Protein AF-A0A968DH09-F1 (afdb_monomer_lite)

pLDDT: mean 89.56, std 8.9, range [56.69, 98.5]

Foldseek 3Di:
DVVVVVLCVDPVSVVVVVCVVPPDPPCVLVVLQPDPDADEAEWECAAPVDPGRVVVQVVSCVSNVYYYDYDYPDYD

Radius of gyration: 15.7 Å; chains: 1; bounding box: 38×26×31 Å

Secondary structure (DSSP, 8-state):
-HHHHHHTTSHHHHHHHHHHHH---TTHHHHHHT--S--EEEEETT-TTSSSHHHHHHHHHHHTT-EEEEETT---

Structure (mmCIF, N/CA/C/O backbone):
data_AF-A0A968DH09-F1
#
_entry.id   AF-A0A968DH09-F1
#
loop_
_atom_site.group_PDB
_atom_site.id
_atom_site.type_symbol
_atom_site.label_atom_id
_atom_site.label_alt_id
_atom_site.label_comp_id
_atom_site.label_asym_id
_atom_site.label_entity_id
_atom_site.label_seq_id
_atom_site.pdbx_PDB_ins_code
_atom_site.Cartn_x
_atom_site.Cartn_y
_atom_site.Cartn_z
_atom_site.occupancy
_atom_site.B_iso_or_equiv
_atom_site.auth_seq_id
_atom_site.auth_comp_id
_atom_site.auth_asym_id
_atom_site.auth_atom_id
_atom_site.pdbx_PDB_model_num
ATOM 1 N N . MET A 1 1 ? 22.557 -7.772 -17.761 1.00 56.69 1 MET A N 1
ATOM 2 C CA . MET A 1 1 ? 21.943 -8.407 -18.955 1.00 56.69 1 MET A CA 1
ATOM 3 C C . MET A 1 1 ? 21.705 -9.916 -18.823 1.00 56.69 1 MET A C 1
ATOM 5 O O . MET A 1 1 ? 20.693 -10.372 -19.332 1.00 56.69 1 MET A O 1
ATOM 9 N N . ALA A 1 2 ? 22.565 -10.700 -18.152 1.00 68.56 2 ALA A N 1
ATOM 10 C CA . ALA A 1 2 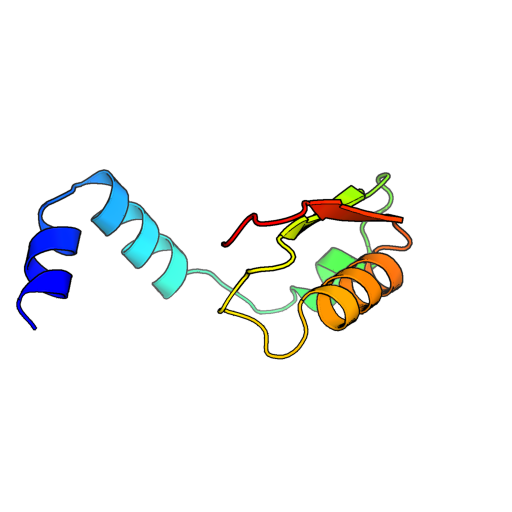? 22.355 -12.151 -17.984 1.00 68.56 2 ALA A CA 1
ATOM 11 C C . ALA A 1 2 ? 21.104 -12.507 -17.144 1.00 68.56 2 ALA A C 1
ATOM 13 O O . ALA A 1 2 ? 20.247 -13.236 -17.631 1.00 68.56 2 ALA A O 1
ATOM 14 N N . LYS A 1 3 ? 20.933 -11.892 -15.962 1.00 69.00 3 LYS A N 1
ATOM 15 C CA . LYS A 1 3 ? 19.763 -12.099 -15.078 1.00 69.00 3 LYS A CA 1
ATOM 16 C C . LYS A 1 3 ? 18.412 -11.768 -15.724 1.00 69.00 3 LYS A C 1
ATOM 18 O O . LYS A 1 3 ? 17.444 -12.488 -15.527 1.00 69.00 3 LYS A O 1
ATOM 23 N N . LEU A 1 4 ? 18.338 -10.701 -16.527 1.00 67.62 4 LEU A N 1
ATOM 24 C CA . LEU A 1 4 ? 17.101 -10.340 -17.234 1.00 67.62 4 LEU A CA 1
ATOM 25 C C . LEU A 1 4 ? 16.728 -11.413 -18.269 1.00 67.62 4 LEU A C 1
ATOM 27 O O . LEU A 1 4 ? 15.568 -11.783 -18.394 1.00 67.62 4 LEU A O 1
ATOM 31 N N . ARG A 1 5 ? 17.727 -11.952 -18.979 1.00 75.31 5 ARG A N 1
ATOM 32 C CA . ARG A 1 5 ? 17.542 -13.017 -19.974 1.00 75.31 5 ARG A CA 1
ATOM 33 C C . ARG A 1 5 ? 17.059 -14.319 -19.329 1.00 75.31 5 ARG A C 1
ATOM 35 O O . ARG A 1 5 ? 16.193 -14.982 -19.884 1.00 75.31 5 ARG A O 1
ATOM 42 N N . GLU A 1 6 ? 17.587 -14.633 -18.149 1.00 75.62 6 GLU A N 1
ATOM 43 C CA . GLU A 1 6 ? 17.172 -15.763 -17.312 1.00 75.62 6 GLU A CA 1
ATOM 44 C C . GLU A 1 6 ? 15.738 -15.592 -16.784 1.00 75.62 6 GLU A C 1
ATOM 46 O O . GLU A 1 6 ? 14.909 -16.480 -16.968 1.00 75.62 6 GLU A O 1
ATOM 51 N N . MET A 1 7 ? 15.390 -14.416 -16.242 1.00 67.62 7 MET A N 1
ATOM 52 C CA . MET A 1 7 ? 14.012 -14.094 -15.837 1.00 67.62 7 MET A CA 1
ATOM 53 C C . MET A 1 7 ? 13.022 -14.178 -17.001 1.00 67.62 7 MET A C 1
ATOM 55 O O . MET A 1 7 ? 11.889 -14.608 -16.812 1.00 67.62 7 MET A O 1
ATOM 59 N N . MET A 1 8 ? 13.444 -13.795 -18.208 1.00 73.69 8 MET A N 1
ATOM 60 C CA . MET A 1 8 ? 12.629 -13.912 -19.415 1.00 73.69 8 MET A CA 1
ATOM 61 C C . MET A 1 8 ? 12.589 -15.338 -19.995 1.00 73.69 8 MET A C 1
ATOM 63 O O . MET A 1 8 ? 11.888 -15.566 -20.976 1.00 73.69 8 MET A O 1
ATOM 67 N N . GLY A 1 9 ? 13.310 -16.312 -19.436 1.00 84.25 9 GLY A N 1
ATOM 68 C CA . GLY A 1 9 ? 13.149 -17.728 -19.791 1.00 84.25 9 GLY A CA 1
ATOM 69 C C . GLY A 1 9 ? 11.868 -18.324 -19.202 1.00 84.25 9 GLY A C 1
ATOM 70 O O . GLY A 1 9 ? 11.179 -19.117 -19.848 1.00 84.25 9 GLY A O 1
ATOM 71 N N . ASP A 1 10 ? 11.491 -17.862 -18.015 1.00 87.38 10 ASP A N 1
ATOM 72 C CA . ASP A 1 10 ? 10.277 -18.251 -17.308 1.00 87.38 10 ASP A CA 1
ATOM 73 C C . ASP A 1 10 ? 9.039 -17.603 -17.965 1.00 87.38 10 ASP A C 1
ATOM 75 O O . ASP A 1 10 ? 9.002 -16.407 -18.279 1.00 87.38 10 ASP A O 1
ATOM 79 N N . ARG A 1 11 ? 8.028 -18.422 -18.277 1.00 86.12 11 ARG A N 1
ATOM 80 C CA . ARG A 1 11 ? 6.810 -17.981 -18.973 1.00 86.12 11 ARG A CA 1
ATOM 81 C C . ARG A 1 11 ? 5.939 -17.096 -18.082 1.00 86.12 11 ARG A C 1
ATOM 83 O O . ARG A 1 11 ? 5.386 -16.117 -18.586 1.00 86.12 11 ARG A O 1
ATOM 90 N N . ASP A 1 12 ? 5.857 -17.406 -16.796 1.00 84.06 12 ASP A N 1
ATOM 91 C CA . ASP A 1 12 ? 5.010 -16.686 -15.849 1.00 84.06 12 ASP A CA 1
ATOM 92 C C . ASP A 1 12 ? 5.638 -15.337 -15.510 1.00 84.06 12 ASP A C 1
ATOM 94 O O . ASP A 1 12 ? 4.962 -14.307 -15.549 1.00 84.06 12 ASP A O 1
ATOM 98 N N . ARG A 1 13 ? 6.965 -15.301 -15.340 1.00 81.19 13 ARG A N 1
ATOM 99 C CA . ARG A 1 13 ? 7.707 -14.039 -15.176 1.00 81.19 13 ARG A CA 1
ATOM 100 C C . ARG A 1 13 ? 7.606 -13.141 -16.404 1.00 81.19 13 ARG A C 1
ATOM 102 O O . ARG A 1 13 ? 7.373 -11.943 -16.267 1.00 81.19 13 ARG A O 1
ATOM 109 N N . ARG A 1 14 ? 7.723 -13.696 -17.617 1.00 85.44 14 ARG A N 1
ATOM 110 C CA . ARG A 1 14 ? 7.503 -12.926 -18.857 1.00 85.44 14 ARG A CA 1
ATOM 111 C C . ARG A 1 14 ? 6.104 -12.339 -18.937 1.00 85.44 14 ARG A C 1
ATOM 113 O O . ARG A 1 14 ? 5.954 -11.194 -19.363 1.00 85.44 14 ARG A O 1
ATOM 120 N N . ARG A 1 15 ? 5.089 -13.123 -18.569 1.00 84.94 15 ARG A N 1
ATOM 121 C CA . ARG A 1 15 ? 3.702 -12.660 -18.548 1.00 84.94 15 ARG A CA 1
ATOM 122 C C . ARG A 1 15 ? 3.537 -11.507 -17.561 1.00 84.94 15 ARG A C 1
ATOM 124 O O . ARG A 1 15 ? 3.025 -10.471 -17.971 1.00 84.94 15 ARG A O 1
ATOM 131 N N . ALA A 1 16 ? 4.030 -11.655 -16.331 1.00 83.75 16 ALA A N 1
ATOM 132 C CA . ALA A 1 16 ? 3.961 -10.614 -15.309 1.00 83.75 16 ALA A CA 1
ATOM 133 C C . ALA A 1 16 ? 4.640 -9.314 -15.773 1.00 83.75 16 ALA A C 1
ATOM 135 O O . ALA A 1 16 ? 4.037 -8.250 -15.712 1.00 83.75 16 ALA A O 1
ATOM 136 N N . VAL A 1 17 ? 5.850 -9.397 -16.341 1.00 84.31 17 VAL A N 1
ATOM 137 C CA . VAL A 1 17 ? 6.548 -8.226 -16.904 1.00 84.31 17 VAL A CA 1
ATOM 138 C C . VAL A 1 17 ? 5.724 -7.563 -18.006 1.00 84.31 17 VAL A C 1
ATOM 140 O O . VAL A 1 17 ? 5.573 -6.344 -18.008 1.00 84.31 17 VAL A O 1
ATOM 143 N N . ARG A 1 18 ? 5.170 -8.347 -18.940 1.00 85.06 18 ARG A N 1
ATOM 144 C CA . ARG A 1 18 ? 4.330 -7.808 -20.015 1.00 85.06 18 ARG A CA 1
ATOM 145 C C . ARG A 1 18 ? 3.115 -7.081 -19.449 1.00 85.06 18 ARG A C 1
ATOM 147 O O . ARG A 1 18 ? 2.856 -5.964 -19.875 1.00 85.06 18 ARG A O 1
ATOM 154 N N . GLU A 1 19 ? 2.395 -7.696 -18.517 1.00 86.44 19 GLU A N 1
ATOM 155 C CA . GLU A 1 19 ? 1.195 -7.120 -17.900 1.00 86.44 19 GLU A CA 1
ATOM 156 C C . GLU A 1 19 ? 1.517 -5.836 -17.133 1.00 86.44 19 GLU A C 1
ATOM 158 O O . GLU A 1 19 ? 0.827 -4.840 -17.319 1.00 86.44 19 GLU A O 1
ATOM 163 N N . THR A 1 20 ? 2.622 -5.795 -16.389 1.00 83.62 20 THR A N 1
ATOM 164 C CA . THR A 1 20 ? 3.086 -4.581 -15.701 1.00 83.62 20 THR A CA 1
ATOM 165 C C . THR A 1 20 ? 3.460 -3.453 -16.666 1.00 83.62 20 THR A C 1
ATOM 167 O O . THR A 1 20 ? 3.237 -2.278 -16.360 1.00 83.62 20 THR A O 1
ATOM 170 N N . LEU A 1 21 ? 4.038 -3.780 -17.826 1.00 84.75 21 LEU A N 1
ATOM 171 C CA . LEU A 1 21 ? 4.423 -2.789 -18.836 1.00 84.75 21 LEU A CA 1
ATOM 172 C C . LEU A 1 21 ? 3.220 -2.197 -19.574 1.00 84.75 21 LEU A C 1
ATOM 174 O O . LEU A 1 21 ? 3.283 -1.037 -19.971 1.00 84.75 21 LEU A O 1
ATOM 178 N N . VAL A 1 22 ? 2.148 -2.973 -19.760 1.00 86.44 22 VAL A N 1
ATOM 179 C CA . VAL A 1 22 ? 0.929 -2.513 -20.449 1.00 86.44 22 VAL A CA 1
ATOM 180 C C . VAL A 1 22 ? -0.196 -2.103 -19.499 1.00 86.44 22 VAL A C 1
ATOM 182 O O . VAL A 1 22 ? -1.279 -1.759 -19.965 1.00 86.44 22 VAL A O 1
ATOM 185 N N . ALA A 1 23 ? 0.028 -2.172 -18.186 1.00 82.75 23 ALA A N 1
ATOM 186 C CA . ALA A 1 23 ? -0.972 -1.805 -17.196 1.00 82.75 23 ALA A CA 1
ATOM 187 C C . ALA A 1 23 ? -1.325 -0.320 -17.326 1.00 82.75 23 ALA A C 1
ATOM 189 O O . ALA A 1 23 ? -0.458 0.546 -17.178 1.00 82.75 23 ALA A O 1
ATOM 190 N N . ASP A 1 24 ? -2.606 -0.047 -17.565 1.00 81.75 24 ASP A N 1
ATOM 191 C CA . ASP A 1 24 ? -3.152 1.300 -17.508 1.00 81.75 24 ASP A CA 1
ATOM 192 C C . ASP A 1 24 ? -3.176 1.781 -16.051 1.00 81.75 24 ASP A C 1
ATOM 194 O O . ASP A 1 24 ? -3.790 1.167 -15.169 1.00 81.75 24 ASP A O 1
ATOM 198 N N . ARG A 1 25 ? -2.448 2.867 -15.794 1.00 83.31 25 ARG A N 1
ATOM 199 C CA . ARG A 1 25 ? -2.333 3.489 -14.472 1.00 83.31 25 ARG A CA 1
ATOM 200 C C . ARG A 1 25 ? -3.184 4.750 -14.360 1.00 83.31 25 ARG A C 1
ATOM 202 O O . ARG A 1 25 ? -3.292 5.287 -13.255 1.00 83.31 25 ARG A O 1
ATOM 209 N N . ASP A 1 26 ? -3.818 5.185 -15.446 1.00 89.50 26 ASP A N 1
ATOM 210 C CA . ASP A 1 26 ? -4.674 6.361 -15.441 1.00 89.50 26 ASP A CA 1
ATOM 211 C C . ASP A 1 26 ? -5.889 6.109 -14.544 1.00 89.50 26 ASP A C 1
ATOM 213 O O . ASP A 1 26 ? -6.444 5.004 -14.476 1.00 89.50 26 ASP A O 1
ATOM 217 N N . GLY A 1 27 ? -6.277 7.129 -13.781 1.00 86.69 27 GLY A N 1
ATOM 218 C CA . GLY A 1 27 ? -7.423 7.058 -12.876 1.00 86.69 27 GLY A CA 1
ATOM 219 C C . GLY A 1 27 ? -7.219 6.188 -11.626 1.00 86.69 27 GLY A C 1
ATOM 220 O O . GLY A 1 27 ? -8.186 5.890 -10.924 1.00 86.69 27 GLY A O 1
ATOM 221 N N . LEU A 1 28 ? -6.005 5.685 -11.356 1.00 87.19 28 LEU A N 1
ATOM 222 C CA . LEU A 1 28 ? -5.782 4.765 -10.234 1.00 87.19 28 LEU A CA 1
ATOM 223 C C . LEU A 1 28 ? -6.065 5.425 -8.879 1.00 87.19 28 LEU A C 1
ATOM 225 O O . LEU A 1 28 ? -6.634 4.778 -8.002 1.00 87.19 28 LEU A O 1
ATOM 229 N N . ALA A 1 29 ? -5.688 6.693 -8.708 1.00 85.56 29 ALA A N 1
ATOM 230 C CA . ALA A 1 29 ? -5.918 7.423 -7.465 1.00 85.56 29 ALA A CA 1
ATOM 231 C C . ALA A 1 29 ? -7.419 7.597 -7.188 1.00 85.56 29 ALA A C 1
ATOM 233 O O . ALA A 1 29 ? -7.866 7.350 -6.071 1.00 85.56 29 ALA A O 1
ATOM 234 N N . GLU A 1 30 ? -8.191 7.932 -8.218 1.00 89.69 30 GLU A N 1
ATOM 235 C CA . GLU A 1 30 ? -9.642 8.087 -8.181 1.00 89.69 30 GLU A CA 1
ATOM 236 C C . GLU A 1 30 ? -10.325 6.758 -7.849 1.00 89.69 30 GLU A C 1
ATOM 238 O O . GLU A 1 30 ? -11.184 6.703 -6.974 1.00 89.69 30 GLU A O 1
ATOM 243 N N . ARG A 1 31 ? -9.900 5.654 -8.478 1.00 89.50 31 ARG A N 1
ATOM 244 C CA . ARG A 1 31 ? -10.429 4.316 -8.163 1.00 89.50 31 ARG A CA 1
ATOM 245 C C . ARG A 1 31 ? -10.149 3.910 -6.718 1.00 89.50 31 ARG A C 1
ATOM 247 O O . ARG A 1 31 ? -11.032 3.357 -6.072 1.00 89.50 31 ARG A O 1
ATOM 254 N N . ILE A 1 32 ? -8.942 4.181 -6.215 1.00 87.88 32 ILE A N 1
ATOM 255 C CA . ILE A 1 32 ? -8.574 3.897 -4.821 1.00 87.88 32 ILE A CA 1
ATOM 256 C C . ILE A 1 32 ? -9.424 4.732 -3.857 1.00 87.88 32 ILE A C 1
ATOM 258 O O . ILE A 1 32 ? -9.874 4.206 -2.845 1.00 87.88 32 ILE A O 1
ATOM 262 N N . ALA A 1 33 ? -9.691 5.998 -4.186 1.00 86.75 33 ALA A N 1
ATOM 263 C CA . ALA A 1 33 ? -10.517 6.880 -3.363 1.00 86.75 33 ALA A CA 1
ATOM 264 C C . ALA A 1 33 ? -11.990 6.433 -3.259 1.00 86.75 33 ALA A C 1
ATOM 266 O O . ALA A 1 33 ? -12.689 6.863 -2.347 1.00 86.75 33 ALA A O 1
ATOM 267 N N . HIS A 1 34 ? -12.457 5.570 -4.167 1.00 89.38 34 HIS A N 1
ATOM 268 C CA . HIS A 1 34 ? -13.805 4.991 -4.165 1.00 89.38 34 HIS A CA 1
ATOM 269 C C . HIS A 1 34 ? -13.876 3.579 -3.551 1.00 89.38 34 HIS A C 1
ATOM 271 O O . HIS A 1 34 ? -14.888 2.893 -3.699 1.00 89.38 34 HIS A O 1
ATOM 277 N N . LEU A 1 35 ? -12.810 3.098 -2.902 1.00 87.56 35 LEU A N 1
ATOM 278 C CA . LEU A 1 35 ? -12.834 1.808 -2.214 1.00 87.56 35 LEU A CA 1
ATOM 279 C C . LEU A 1 35 ? -13.634 1.903 -0.907 1.00 87.56 35 LEU A C 1
ATOM 281 O O . LEU A 1 35 ? -13.128 2.378 0.101 1.00 87.56 35 LEU A O 1
ATOM 285 N N . ASP A 1 36 ? -14.846 1.350 -0.909 1.00 89.06 36 ASP A N 1
ATOM 286 C CA . ASP A 1 36 ? -15.709 1.259 0.284 1.00 89.06 36 ASP A CA 1
ATOM 287 C C . ASP A 1 36 ? -15.526 -0.055 1.077 1.00 89.06 36 ASP A C 1
ATOM 289 O O . ASP A 1 36 ? -16.326 -0.405 1.948 1.00 89.06 36 ASP A O 1
ATOM 293 N N . LEU A 1 37 ? -14.486 -0.831 0.762 1.00 93.38 37 LEU A N 1
ATOM 294 C CA . LEU A 1 37 ? -14.194 -2.113 1.405 1.00 93.38 37 LEU A CA 1
ATOM 295 C C . LEU A 1 37 ? -13.147 -1.946 2.517 1.00 93.38 37 LEU A C 1
ATOM 297 O O . LEU A 1 37 ? -12.231 -1.138 2.372 1.00 93.38 37 LEU A O 1
ATOM 301 N N . PRO A 1 38 ? -13.195 -2.751 3.595 1.00 94.38 38 PRO A N 1
ATOM 302 C CA . PRO A 1 38 ? -12.132 -2.760 4.594 1.00 94.38 38 PRO A CA 1
ATOM 303 C C . PRO A 1 38 ? -10.782 -3.152 3.981 1.00 94.38 38 PRO A C 1
ATOM 305 O O . PRO A 1 38 ? -10.649 -4.231 3.401 1.00 94.38 38 PRO A O 1
ATOM 308 N N . VAL A 1 39 ? -9.766 -2.306 4.166 1.00 95.69 39 VAL A N 1
ATOM 309 C CA . VAL A 1 39 ? -8.401 -2.550 3.679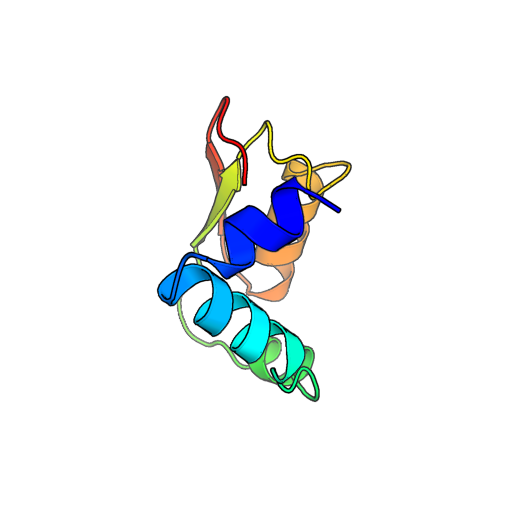 1.00 95.69 39 VAL A CA 1
ATOM 310 C C . VAL A 1 39 ? -7.446 -2.824 4.840 1.00 95.69 39 VAL A C 1
ATOM 312 O O . VAL A 1 39 ? -7.422 -2.100 5.841 1.00 95.69 39 VAL A O 1
ATOM 315 N N . LEU A 1 40 ? -6.633 -3.869 4.678 1.00 97.31 40 LEU A N 1
ATOM 316 C CA . LEU A 1 40 ? -5.436 -4.120 5.472 1.00 97.31 40 LEU A CA 1
ATOM 317 C C . LEU A 1 40 ? -4.225 -4.100 4.537 1.00 97.31 40 LEU A C 1
ATOM 319 O O . LEU A 1 40 ? -4.071 -4.991 3.705 1.00 97.31 40 LEU A O 1
ATOM 323 N N . ALA A 1 41 ? -3.379 -3.089 4.684 1.00 96.12 41 ALA A N 1
ATOM 324 C CA . ALA A 1 41 ? -2.088 -3.018 4.022 1.00 96.12 41 ALA A CA 1
ATOM 325 C C . ALA A 1 41 ? -1.065 -3.857 4.803 1.00 96.12 41 ALA A C 1
ATOM 327 O O . ALA A 1 41 ? -0.959 -3.734 6.022 1.00 96.12 41 ALA A O 1
ATOM 328 N N . VAL A 1 42 ? -0.320 -4.719 4.116 1.00 97.75 42 VAL A N 1
ATOM 329 C CA . VAL A 1 42 ? 0.722 -5.553 4.729 1.00 97.75 42 VAL A CA 1
ATOM 330 C C . VAL A 1 42 ? 2.038 -5.220 4.052 1.00 97.75 42 VAL A C 1
ATOM 332 O O . VAL A 1 42 ? 2.126 -5.305 2.831 1.00 97.75 42 VAL A O 1
ATOM 335 N N . PHE A 1 43 ? 3.027 -4.823 4.844 1.00 98.25 43 PHE A N 1
ATOM 336 C CA . PHE A 1 43 ? 4.345 -4.407 4.370 1.00 98.25 43 PHE A CA 1
ATOM 337 C C . PHE A 1 43 ?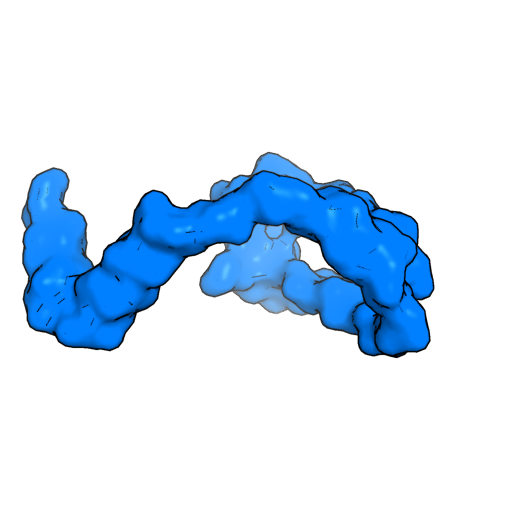 5.434 -5.148 5.140 1.00 98.25 43 PHE A C 1
ATOM 339 O O . PHE A 1 43 ? 5.272 -5.445 6.324 1.00 98.25 43 PHE A O 1
ATOM 346 N N . GLY A 1 44 ? 6.543 -5.455 4.476 1.00 98.25 44 GLY A N 1
ATOM 347 C CA . GLY A 1 44 ? 7.731 -6.007 5.119 1.00 98.25 44 GLY A CA 1
ATOM 348 C C . GLY A 1 44 ? 8.644 -4.908 5.665 1.00 98.25 44 GLY A C 1
ATOM 349 O O . GLY A 1 44 ? 8.790 -3.863 5.035 1.00 98.25 44 GLY A O 1
ATOM 350 N N . THR A 1 45 ? 9.275 -5.121 6.826 1.00 98.06 45 THR A N 1
ATOM 351 C CA . THR A 1 45 ? 10.230 -4.140 7.391 1.00 98.06 45 THR A CA 1
ATOM 352 C C . THR A 1 45 ? 11.545 -4.059 6.609 1.00 98.06 45 THR A C 1
ATOM 354 O O . THR A 1 45 ? 12.282 -3.089 6.759 1.00 98.06 45 THR A O 1
ATOM 357 N N . ALA A 1 46 ? 11.834 -5.051 5.762 1.00 97.25 46 ALA A N 1
ATOM 358 C CA . ALA A 1 46 ? 13.033 -5.138 4.933 1.00 97.25 46 ALA A CA 1
ATOM 359 C C . ALA A 1 46 ? 12.734 -5.000 3.425 1.00 97.25 46 ALA A C 1
ATOM 361 O O . ALA A 1 46 ? 13.538 -5.448 2.606 1.00 97.25 46 ALA A O 1
ATOM 362 N N . ASP A 1 47 ? 11.583 -4.428 3.045 1.00 97.00 47 ASP A N 1
ATOM 363 C CA . ASP A 1 47 ? 11.263 -4.130 1.643 1.00 97.00 47 ASP A CA 1
ATOM 364 C C . ASP A 1 47 ? 12.221 -3.050 1.102 1.00 97.00 47 ASP A C 1
ATOM 366 O O . ASP A 1 47 ? 12.264 -1.930 1.608 1.00 97.00 47 ASP A O 1
ATOM 370 N N . ASP A 1 48 ? 13.011 -3.393 0.083 1.00 95.94 48 ASP A N 1
ATOM 371 C CA . ASP A 1 48 ? 14.010 -2.514 -0.529 1.00 95.94 48 ASP A CA 1
ATOM 372 C C . ASP A 1 48 ? 13.448 -1.659 -1.677 1.00 95.94 48 ASP A C 1
ATOM 374 O O . ASP A 1 48 ? 14.159 -0.816 -2.234 1.00 95.94 48 ASP A O 1
ATOM 378 N N . HIS A 1 49 ? 12.167 -1.826 -2.015 1.00 94.56 49 HIS A N 1
ATOM 379 C CA . HIS A 1 49 ? 11.475 -0.978 -2.980 1.00 94.56 49 HIS A CA 1
ATOM 380 C C . HIS A 1 49 ? 11.104 0.394 -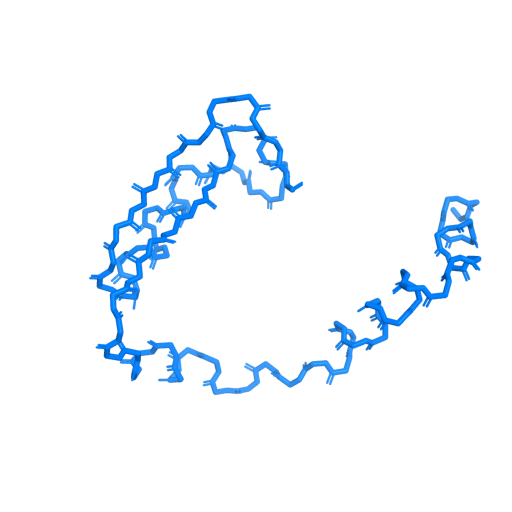2.401 1.00 94.56 49 HIS A C 1
ATOM 382 O O . HIS A 1 49 ? 10.853 1.328 -3.169 1.00 94.56 49 HIS A O 1
ATOM 388 N N . PHE A 1 50 ? 11.108 0.545 -1.071 1.00 95.44 50 PHE A N 1
ATOM 389 C CA . PHE A 1 50 ? 10.788 1.790 -0.378 1.00 95.44 50 PHE A CA 1
ATOM 390 C C . PHE A 1 50 ? 11.946 2.234 0.515 1.00 95.44 50 PHE A C 1
ATOM 392 O O . PHE A 1 50 ? 12.554 1.435 1.217 1.00 95.44 50 PHE A O 1
ATOM 399 N N . ALA A 1 51 ? 12.239 3.537 0.518 1.00 95.62 51 ALA A N 1
ATOM 400 C CA . ALA A 1 51 ? 13.252 4.096 1.418 1.00 95.62 51 ALA A CA 1
ATOM 401 C C . ALA A 1 51 ? 12.829 4.006 2.896 1.00 95.62 51 ALA A C 1
ATOM 403 O O . ALA A 1 51 ? 13.680 3.888 3.773 1.00 95.62 51 ALA A O 1
ATOM 404 N N . ASP A 1 52 ? 11.520 4.069 3.146 1.00 97.62 52 ASP A N 1
ATOM 405 C CA . ASP A 1 52 ? 10.894 3.887 4.452 1.00 97.62 52 ASP A CA 1
ATOM 406 C C . ASP A 1 52 ? 9.598 3.071 4.263 1.00 97.62 52 ASP A C 1
ATOM 408 O O . ASP A 1 52 ? 8.552 3.636 3.915 1.00 97.62 52 ASP A O 1
ATOM 412 N N . PRO A 1 53 ? 9.660 1.734 4.418 1.00 97.81 53 PRO A N 1
ATOM 413 C CA . PRO A 1 53 ? 8.497 0.865 4.251 1.00 97.81 53 PRO A CA 1
ATOM 414 C C . PRO A 1 53 ? 7.347 1.172 5.220 1.00 97.81 53 PRO A C 1
ATOM 416 O O . PRO A 1 53 ? 6.183 0.995 4.865 1.00 97.81 53 PRO A O 1
ATOM 419 N N . GLU A 1 54 ? 7.644 1.646 6.434 1.00 97.75 54 GLU A N 1
ATOM 420 C CA . GLU A 1 54 ? 6.623 1.963 7.440 1.00 97.75 54 GLU A CA 1
ATOM 421 C C . GLU A 1 54 ? 5.881 3.261 7.095 1.00 97.75 54 GLU A C 1
ATOM 423 O O . GLU A 1 54 ? 4.648 3.334 7.201 1.00 97.75 54 GLU A O 1
ATOM 428 N N . ALA A 1 55 ? 6.607 4.273 6.611 1.00 98.06 55 ALA A N 1
ATOM 429 C CA . ALA A 1 55 ? 5.994 5.492 6.097 1.00 98.06 55 ALA A CA 1
ATOM 430 C C . ALA A 1 55 ? 5.080 5.205 4.895 1.00 98.06 55 ALA A C 1
ATOM 432 O O . ALA A 1 55 ? 3.966 5.737 4.835 1.00 98.06 55 ALA A O 1
ATOM 433 N N . GLU A 1 56 ? 5.498 4.331 3.974 1.00 97.81 56 GLU A N 1
ATOM 434 C CA . GLU A 1 56 ? 4.660 3.932 2.838 1.00 97.81 56 GLU A CA 1
ATOM 435 C C . GLU A 1 56 ? 3.407 3.176 3.301 1.00 97.81 56 GLU A C 1
ATOM 437 O O . GLU A 1 56 ? 2.293 3.515 2.894 1.00 97.81 56 GLU A O 1
ATOM 442 N N . ALA A 1 57 ? 3.551 2.205 4.207 1.00 97.31 57 ALA A N 1
ATOM 443 C CA . ALA A 1 57 ? 2.423 1.458 4.762 1.00 97.31 57 ALA A CA 1
ATOM 444 C C . ALA A 1 57 ? 1.392 2.387 5.426 1.00 97.31 57 ALA A C 1
ATOM 446 O O . ALA A 1 57 ? 0.179 2.238 5.233 1.00 97.31 57 ALA A O 1
ATOM 447 N N . THR A 1 58 ? 1.877 3.393 6.160 1.00 97.94 58 THR A N 1
ATOM 448 C CA . THR A 1 58 ? 1.051 4.437 6.776 1.00 97.94 58 THR A CA 1
ATOM 449 C C . THR A 1 58 ? 0.325 5.271 5.722 1.00 97.94 58 THR A C 1
ATOM 451 O O . THR A 1 58 ? -0.884 5.493 5.838 1.00 97.94 58 THR A O 1
ATOM 454 N N . ALA A 1 59 ? 1.024 5.701 4.669 1.00 96.00 59 ALA A N 1
ATOM 455 C CA . ALA A 1 59 ? 0.441 6.483 3.584 1.00 96.00 59 ALA A CA 1
ATOM 456 C C . ALA A 1 59 ? -0.635 5.699 2.816 1.00 96.00 59 ALA A C 1
ATOM 458 O O . ALA A 1 59 ? -1.702 6.241 2.516 1.00 96.00 59 ALA A O 1
ATOM 459 N N . VAL A 1 60 ? -0.397 4.415 2.536 1.00 94.94 60 VAL A N 1
ATOM 460 C CA . VAL A 1 60 ? -1.375 3.532 1.887 1.00 94.94 60 VAL A CA 1
ATOM 461 C C . VAL A 1 60 ? -2.612 3.361 2.763 1.00 94.94 60 VAL A C 1
ATOM 463 O O . VAL A 1 60 ? -3.721 3.583 2.279 1.00 94.94 60 VAL A O 1
ATOM 466 N N . ALA A 1 61 ? -2.440 3.053 4.052 1.00 95.06 61 ALA A N 1
ATOM 467 C CA . ALA A 1 61 ? -3.560 2.922 4.981 1.00 95.06 61 ALA A CA 1
ATOM 468 C C . ALA A 1 61 ? -4.391 4.212 5.066 1.00 95.06 61 ALA A C 1
ATOM 470 O O . ALA A 1 61 ? -5.619 4.150 5.027 1.00 95.06 61 ALA A O 1
ATOM 471 N N . ALA A 1 62 ? -3.747 5.382 5.107 1.00 93.75 62 ALA A N 1
ATOM 472 C CA . ALA A 1 62 ? -4.444 6.665 5.108 1.00 93.75 62 ALA A CA 1
ATOM 473 C C . ALA A 1 62 ? -5.263 6.885 3.824 1.00 93.75 62 ALA A C 1
ATOM 475 O O . ALA A 1 62 ? -6.421 7.292 3.891 1.00 93.75 62 ALA A O 1
ATOM 476 N N . ARG A 1 63 ? -4.692 6.572 2.653 1.00 92.25 63 ARG A N 1
ATOM 477 C CA . ARG A 1 63 ? -5.358 6.737 1.348 1.00 92.25 63 ARG A CA 1
ATOM 478 C C . ARG A 1 63 ? -6.559 5.820 1.157 1.00 92.25 63 ARG A C 1
ATOM 480 O O . ARG A 1 63 ? -7.473 6.183 0.426 1.00 92.25 63 ARG A O 1
ATOM 487 N N . THR A 1 64 ? -6.551 4.648 1.782 1.00 93.12 64 THR A N 1
ATOM 488 C CA . THR A 1 64 ? -7.648 3.677 1.688 1.00 93.12 64 THR A CA 1
ATOM 489 C C . THR A 1 64 ? -8.604 3.739 2.879 1.00 93.12 64 THR A C 1
ATOM 491 O O . THR A 1 64 ? -9.486 2.893 2.975 1.00 93.12 64 THR A O 1
ATOM 494 N N . GLY A 1 65 ? -8.386 4.639 3.848 1.00 92.06 65 GLY A N 1
ATOM 495 C CA . GLY A 1 65 ? -9.102 4.616 5.132 1.00 92.06 65 GLY A CA 1
ATOM 496 C C . GLY A 1 65 ? -8.936 3.296 5.904 1.00 92.06 65 GLY A C 1
ATOM 497 O O . GLY A 1 65 ? -9.807 2.907 6.680 1.00 92.06 65 GLY A O 1
ATOM 498 N N . GLY A 1 66 ? -7.849 2.569 5.638 1.00 93.88 66 GLY A N 1
ATOM 499 C CA . GLY A 1 66 ? -7.591 1.225 6.138 1.00 93.88 66 GLY A CA 1
ATOM 500 C C . GLY A 1 66 ? -6.655 1.193 7.342 1.00 93.88 66 GLY A C 1
ATOM 501 O O . GLY A 1 66 ? -6.359 2.199 7.984 1.00 93.88 66 GLY A O 1
ATOM 502 N N . ARG A 1 67 ? -6.165 -0.009 7.638 1.00 97.69 67 ARG A N 1
ATOM 503 C CA . ARG A 1 67 ? -5.106 -0.258 8.628 1.00 97.69 67 ARG A CA 1
ATOM 504 C C . ARG A 1 67 ? -3.865 -0.793 7.928 1.00 97.69 67 ARG A C 1
ATOM 506 O O . ARG A 1 67 ? -3.976 -1.316 6.821 1.00 97.69 67 ARG A O 1
ATOM 513 N N . HIS A 1 68 ? -2.719 -0.729 8.596 1.00 98.12 68 HIS A N 1
ATOM 514 C CA . HIS A 1 68 ? -1.514 -1.419 8.149 1.00 98.12 68 HIS A CA 1
ATOM 515 C C . HIS A 1 68 ? -0.956 -2.357 9.223 1.00 98.12 68 HIS A C 1
ATOM 517 O O . HIS A 1 68 ? -1.233 -2.191 10.412 1.00 98.12 68 HIS A O 1
ATOM 523 N N . VAL A 1 69 ? -0.182 -3.347 8.779 1.00 98.50 69 VAL A N 1
ATOM 524 C CA . VAL A 1 69 ? 0.634 -4.238 9.608 1.00 98.50 69 VAL A CA 1
ATOM 525 C C . VAL A 1 69 ? 2.010 -4.375 8.968 1.00 98.50 69 VAL A C 1
ATOM 527 O O . VAL A 1 69 ? 2.118 -4.617 7.764 1.00 98.50 69 VAL A O 1
ATOM 530 N N . MET A 1 70 ? 3.040 -4.269 9.804 1.00 98.44 70 MET A N 1
ATOM 531 C CA . MET A 1 70 ? 4.423 -4.532 9.428 1.00 98.44 70 MET A CA 1
ATOM 532 C C . MET A 1 70 ? 4.793 -5.984 9.747 1.00 98.44 70 MET A C 1
ATOM 534 O O . MET A 1 70 ? 4.454 -6.500 10.815 1.00 98.44 70 MET A O 1
ATOM 538 N N . VAL A 1 71 ? 5.493 -6.640 8.825 1.00 98.31 71 VAL A N 1
ATOM 539 C CA . VAL A 1 71 ? 6.022 -7.998 8.980 1.00 98.31 71 VAL A CA 1
ATOM 540 C C . VAL A 1 71 ? 7.535 -7.914 9.136 1.00 98.31 71 VAL A C 1
ATOM 542 O O . VAL A 1 71 ? 8.250 -7.558 8.199 1.00 98.31 71 VAL A O 1
ATOM 545 N N . GLU A 1 72 ? 8.015 -8.246 10.333 1.00 98.06 72 GLU A N 1
ATOM 546 C CA . GLU A 1 72 ? 9.435 -8.159 10.673 1.00 98.06 72 GLU A CA 1
ATOM 547 C C . GLU A 1 72 ? 10.296 -9.075 9.789 1.00 98.06 72 GLU A C 1
ATOM 549 O O . GLU A 1 72 ? 10.005 -10.263 9.632 1.00 98.06 72 GLU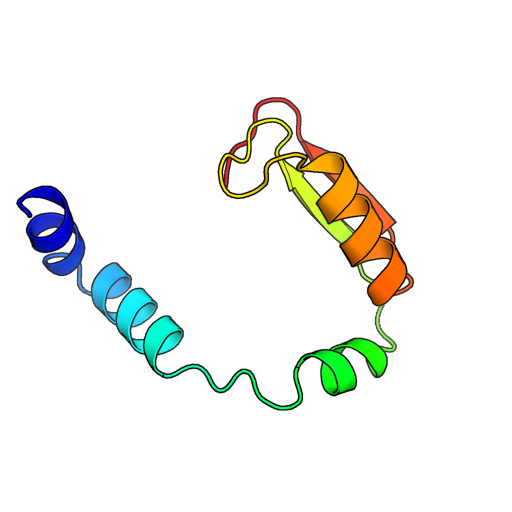 A O 1
ATOM 554 N N . GLY A 1 73 ? 11.364 -8.521 9.215 1.00 96.81 73 GLY A N 1
ATOM 555 C CA . GLY A 1 73 ? 12.329 -9.219 8.368 1.00 96.81 73 GLY A CA 1
ATOM 556 C C . GLY A 1 73 ? 11.829 -9.612 6.973 1.00 96.81 73 GLY A C 1
ATOM 557 O O . GLY A 1 73 ? 12.605 -10.181 6.204 1.00 96.81 73 GLY A O 1
ATOM 558 N N . ALA A 1 74 ? 10.569 -9.336 6.622 1.00 97.31 74 ALA A N 1
ATOM 559 C CA . ALA A 1 74 ? 10.052 -9.604 5.282 1.00 97.31 74 ALA A CA 1
ATOM 560 C C . ALA A 1 74 ? 10.507 -8.528 4.281 1.00 97.31 74 ALA A C 1
ATOM 562 O O . ALA A 1 74 ? 10.526 -7.344 4.616 1.00 97.31 74 ALA A O 1
ATOM 563 N N . GLY A 1 75 ? 10.869 -8.958 3.068 1.00 93.75 75 GLY A N 1
ATOM 564 C CA . GLY A 1 75 ? 11.139 -8.089 1.916 1.00 93.75 75 GLY A CA 1
ATOM 565 C C . GLY A 1 75 ? 9.902 -7.897 1.031 1.00 93.75 75 GLY A C 1
ATOM 566 O O . GLY A 1 75 ? 8.781 -8.084 1.505 1.00 93.75 75 GLY A O 1
ATOM 567 N N . HIS A 1 76 ? 10.127 -7.555 -0.242 1.00 90.56 76 HIS A N 1
ATOM 568 C CA . HIS A 1 76 ? 9.076 -7.394 -1.254 1.00 90.56 76 HIS A CA 1
ATOM 569 C C . HIS A 1 76 ? 8.382 -8.705 -1.661 1.00 90.56 76 HIS A C 1
ATOM 571 O O . HIS A 1 76 ? 9.089 -9.731 -1.824 1.00 90.56 76 HIS A O 1
#

Sequence (7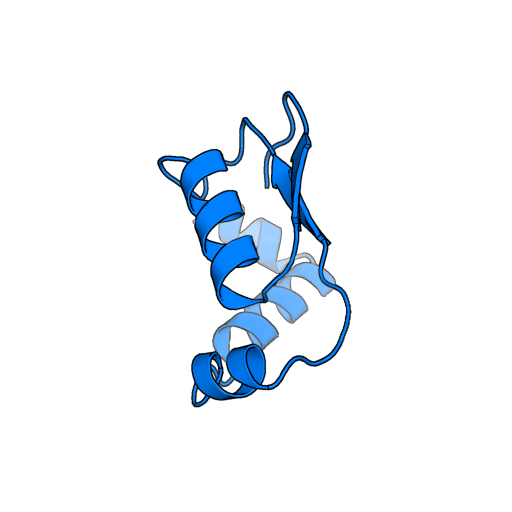6 aa):
MAKLREMMGDRDRRRAVRETLVADRDGLAERIAHLDLPVLAVFGTADDHFADPEAEATAVAARTGGRHVMVEGAGH